Protein AF-A0A5P1F6I3-F1 (afdb_monomer)

Foldseek 3Di:
DVVVVVVLVVLLVVLLQLLCLLQPQDPPPDDPVCRQVSPVVSLVVLLVPPPSSLCSQLVDLVNVVSLLVSVDPPGPDDPNSVLSSLSNVVSCCVRVVVSLVCSLVVPDDPVSVVSVVCSVVVVVPDPPSVVVVVVVVPPPPPDDDDDDDDDDDDDDDDDD

Mean predicted aligned error: 13.74 Å

pLDDT: mean 71.19, std 19.98, range [35.38, 96.38]

Solvent-accessible surface area (backbone atoms only — not comparable to full-atom values): 9623 Å² total; per-residue (Å²): 109,70,70,58,52,54,49,54,52,50,53,48,54,54,51,46,54,37,42,44,38,34,55,47,80,64,60,94,85,50,59,73,71,55,53,55,48,48,28,52,52,33,36,52,54,54,61,66,63,46,61,69,62,57,47,55,41,66,73,33,66,70,49,44,49,54,53,53,50,55,71,41,90,87,53,85,79,48,74,66,38,50,52,38,43,51,50,42,51,52,41,39,56,76,75,38,38,70,50,52,49,45,53,39,65,73,55,62,56,77,61,31,61,47,45,57,47,44,54,57,47,51,66,68,72,45,82,61,64,72,55,53,57,56,58,72,71,49,74,77,75,85,73,81,79,89,82,86,78,87,86,82,89,90,85,86,87,88,86,132

Structure (mmCIF, N/CA/C/O backbone):
data_AF-A0A5P1F6I3-F1
#
_entry.id   AF-A0A5P1F6I3-F1
#
loop_
_atom_site.group_PDB
_atom_site.id
_atom_site.type_symbol
_atom_site.label_atom_id
_atom_site.label_alt_id
_atom_site.label_comp_id
_atom_site.label_asym_id
_atom_site.label_entity_id
_atom_site.label_seq_id
_atom_site.pdbx_PDB_ins_code
_atom_site.Cartn_x
_atom_site.Cartn_y
_atom_site.Cartn_z
_atom_site.occupancy
_atom_site.B_iso_or_equiv
_atom_site.auth_seq_id
_atom_site.auth_comp_id
_atom_site.auth_asym_id
_atom_site.auth_atom_id
_atom_site.pdbx_PDB_model_num
ATOM 1 N N . MET A 1 1 ? -24.988 12.855 -0.885 1.00 59.12 1 MET A N 1
ATOM 2 C CA . MET A 1 1 ? -24.794 11.393 -1.012 1.00 59.12 1 MET A CA 1
ATOM 3 C C . MET A 1 1 ? -23.900 11.070 -2.205 1.00 59.12 1 MET A C 1
ATOM 5 O O . MET A 1 1 ? -22.825 10.543 -1.976 1.00 59.12 1 MET A O 1
ATOM 9 N N . LEU A 1 2 ? -24.252 11.495 -3.428 1.00 59.62 2 LEU A N 1
ATOM 10 C CA . LEU A 1 2 ? -23.414 11.314 -4.629 1.00 59.62 2 LEU A CA 1
ATOM 11 C C . LEU A 1 2 ? -22.005 11.932 -4.520 1.00 59.62 2 LEU A C 1
ATOM 13 O O . LEU A 1 2 ? -21.038 11.274 -4.862 1.00 59.62 2 LEU A O 1
ATOM 17 N N . SER A 1 3 ? -21.864 13.143 -3.968 1.00 58.12 3 SER A N 1
ATOM 18 C CA . SER A 1 3 ? -20.557 13.806 -3.801 1.00 58.12 3 SER A CA 1
ATOM 19 C C . SER A 1 3 ? -19.616 13.120 -2.801 1.00 58.12 3 SER A C 1
ATOM 21 O O . SER A 1 3 ? -18.406 13.168 -2.968 1.00 58.12 3 SER A O 1
ATOM 23 N N . PHE A 1 4 ? -20.161 12.475 -1.764 1.00 59.53 4 PHE A N 1
ATOM 24 C CA . PHE A 1 4 ? -19.376 11.719 -0.782 1.00 59.53 4 PHE A CA 1
ATOM 25 C C . PHE A 1 4 ? -18.926 10.370 -1.357 1.00 59.53 4 PHE A C 1
ATOM 27 O O . PHE A 1 4 ? -17.788 9.963 -1.156 1.00 59.53 4 PHE A O 1
ATOM 34 N N . TYR A 1 5 ? -19.801 9.717 -2.129 1.00 55.66 5 TYR A N 1
ATOM 35 C CA . TYR A 1 5 ? -19.496 8.468 -2.826 1.00 55.66 5 TYR A CA 1
ATOM 36 C C . TYR A 1 5 ? -18.420 8.670 -3.903 1.00 55.66 5 TYR A C 1
ATOM 38 O O . TYR A 1 5 ? -17.466 7.904 -3.967 1.00 55.66 5 TYR A O 1
ATOM 46 N N . ASP A 1 6 ? -18.530 9.753 -4.675 1.00 61.97 6 ASP A N 1
ATOM 47 C CA . ASP A 1 6 ? -17.558 10.170 -5.691 1.00 61.97 6 ASP A CA 1
ATOM 48 C C . ASP A 1 6 ? -16.182 10.510 -5.084 1.00 61.97 6 ASP A C 1
ATOM 50 O O . ASP A 1 6 ? -15.153 10.122 -5.628 1.00 61.97 6 ASP A O 1
ATOM 54 N N . SER A 1 7 ? -16.136 11.154 -3.909 1.00 64.81 7 SER A N 1
ATOM 55 C CA . SER A 1 7 ? -14.873 11.344 -3.175 1.00 64.81 7 SER A CA 1
ATOM 56 C C . SER A 1 7 ? -14.282 10.028 -2.668 1.00 64.81 7 SER A C 1
ATOM 58 O O . SER A 1 7 ? -13.112 9.774 -2.916 1.00 64.81 7 SER A O 1
ATOM 60 N N . SER A 1 8 ? -15.091 9.151 -2.066 1.00 66.38 8 SER A N 1
ATOM 61 C CA . SER A 1 8 ? -14.619 7.843 -1.589 1.00 66.38 8 SER A CA 1
ATOM 62 C C . SER A 1 8 ? -14.101 6.946 -2.722 1.00 66.38 8 SER A C 1
ATOM 64 O O . SER A 1 8 ? -13.143 6.207 -2.519 1.00 66.38 8 SER A O 1
ATOM 66 N N . HIS A 1 9 ? -14.705 7.012 -3.915 1.00 70.19 9 HIS A N 1
ATOM 67 C CA . HIS A 1 9 ? -14.240 6.268 -5.093 1.00 70.19 9 HIS A CA 1
ATOM 68 C C . HIS A 1 9 ? -12.912 6.806 -5.621 1.00 70.19 9 HIS A C 1
ATOM 70 O O . HIS A 1 9 ? -12.043 6.024 -6.003 1.00 70.19 9 HIS A O 1
ATOM 76 N N . ARG A 1 10 ? -12.737 8.134 -5.616 1.00 77.56 10 ARG A N 1
ATOM 77 C CA . ARG A 1 10 ? -11.455 8.757 -5.966 1.00 77.56 10 ARG A CA 1
ATOM 78 C C . ARG A 1 10 ? -10.348 8.339 -5.008 1.00 77.56 10 ARG A C 1
ATOM 80 O O . ARG A 1 10 ? -9.272 7.986 -5.478 1.00 77.56 10 ARG A O 1
ATOM 87 N N . ASP A 1 11 ? -10.625 8.339 -3.706 1.00 85.19 11 ASP A N 1
ATOM 88 C CA . ASP A 1 11 ? -9.639 7.969 -2.689 1.00 85.19 11 ASP A CA 1
ATOM 89 C C . ASP A 1 11 ? -9.212 6.500 -2.852 1.00 85.19 11 ASP A C 1
ATOM 91 O O . ASP A 1 11 ? -8.018 6.206 -2.861 1.00 85.19 11 ASP A O 1
ATOM 95 N N . ARG A 1 12 ? -10.166 5.582 -3.080 1.00 91.56 12 ARG A N 1
ATOM 96 C CA . ARG A 1 12 ? -9.869 4.166 -3.359 1.00 91.56 12 ARG A CA 1
ATOM 97 C C . ARG A 1 12 ? -8.997 4.001 -4.605 1.00 91.56 12 ARG A C 1
ATOM 99 O O . ARG A 1 12 ? -7.968 3.344 -4.527 1.00 91.56 12 ARG A O 1
ATOM 106 N N . ALA A 1 13 ? -9.373 4.615 -5.729 1.00 93.94 13 ALA A N 1
ATOM 107 C CA . ALA A 1 13 ? -8.626 4.496 -6.985 1.00 93.94 13 ALA A CA 1
ATOM 108 C C . ALA A 1 13 ? -7.191 5.044 -6.874 1.00 93.94 13 ALA A C 1
ATOM 110 O O . ALA A 1 13 ? -6.263 4.497 -7.466 1.00 93.94 13 ALA A O 1
ATOM 111 N N . GLN A 1 14 ? -6.993 6.110 -6.092 1.00 93.50 14 GLN A N 1
ATOM 112 C CA . GLN A 1 14 ? -5.657 6.631 -5.807 1.00 93.50 14 GLN A CA 1
ATOM 113 C C . GLN A 1 14 ? -4.826 5.635 -4.998 1.00 93.50 14 GLN A C 1
ATOM 115 O O . GLN A 1 14 ? -3.671 5.400 -5.341 1.00 93.50 14 GLN A O 1
ATOM 120 N N . VAL A 1 15 ? -5.398 5.039 -3.948 1.00 96.38 15 VAL A N 1
ATOM 121 C CA . VAL A 1 15 ? -4.693 4.036 -3.137 1.00 96.38 15 VAL A CA 1
ATOM 122 C C . VAL A 1 15 ? -4.404 2.774 -3.945 1.00 96.38 15 VAL A C 1
ATOM 124 O O . VAL A 1 15 ? -3.290 2.270 -3.871 1.00 96.38 15 VAL A O 1
ATOM 127 N N . GLU A 1 16 ? -5.341 2.318 -4.772 1.00 95.94 16 GLU A N 1
ATOM 128 C CA . GLU A 1 16 ? -5.144 1.198 -5.700 1.00 95.94 16 GLU A CA 1
ATOM 129 C C . GLU A 1 16 ? -3.934 1.420 -6.606 1.00 95.94 16 GLU A C 1
ATOM 131 O O . GLU A 1 16 ? -3.044 0.576 -6.679 1.00 95.94 16 GLU A O 1
ATOM 136 N N . GLN A 1 17 ? -3.843 2.602 -7.219 1.00 94.81 17 GLN A N 1
ATOM 137 C CA . GLN A 1 17 ? -2.713 2.959 -8.067 1.00 94.81 17 GLN A CA 1
ATOM 138 C C . GLN A 1 17 ? -1.386 2.971 -7.288 1.00 94.81 17 GLN A C 1
ATOM 140 O O . GLN A 1 17 ? -0.352 2.561 -7.817 1.00 94.81 17 GLN A O 1
ATOM 145 N N . LEU A 1 18 ? -1.393 3.421 -6.027 1.00 95.81 18 LEU A N 1
ATOM 146 C CA . LEU A 1 18 ? -0.208 3.351 -5.169 1.00 95.81 18 LEU A CA 1
ATOM 147 C C . LEU A 1 18 ? 0.195 1.901 -4.887 1.00 95.81 18 LEU A C 1
ATOM 149 O O . LEU A 1 18 ? 1.384 1.606 -4.933 1.00 95.81 18 LEU A O 1
ATOM 153 N N . VAL A 1 19 ? -0.762 1.005 -4.627 1.00 95.56 19 VAL A N 1
ATOM 154 C CA . VAL A 1 19 ? -0.483 -0.426 -4.417 1.00 95.56 19 VAL A CA 1
ATOM 155 C C . VAL A 1 19 ? 0.086 -1.057 -5.688 1.00 95.56 19 VAL A C 1
ATOM 157 O O . VAL A 1 19 ? 1.106 -1.736 -5.599 1.00 95.56 19 VAL A O 1
ATOM 160 N N . GLN A 1 20 ? -0.481 -0.773 -6.865 1.00 94.12 20 GLN A N 1
ATOM 161 C CA . GLN A 1 20 ? 0.033 -1.269 -8.152 1.00 94.12 20 GLN A CA 1
ATOM 162 C C . GLN A 1 20 ? 1.500 -0.887 -8.366 1.00 94.12 20 GLN A C 1
ATOM 164 O O . GLN A 1 20 ? 2.303 -1.730 -8.749 1.00 94.12 20 GLN A O 1
ATOM 169 N N . TYR A 1 21 ? 1.898 0.345 -8.027 1.00 93.12 21 TYR A N 1
ATOM 170 C CA . TYR A 1 21 ? 3.309 0.744 -8.104 1.00 93.12 21 TYR A CA 1
ATOM 171 C C . TYR A 1 21 ? 4.237 -0.032 -7.163 1.00 93.12 21 TYR A C 1
ATOM 173 O O . TYR A 1 21 ? 5.446 -0.017 -7.370 1.00 93.12 21 TYR A O 1
ATOM 181 N N . ILE A 1 22 ? 3.710 -0.659 -6.113 1.00 91.81 22 ILE A N 1
ATOM 182 C CA . ILE A 1 22 ? 4.496 -1.449 -5.162 1.00 91.81 22 ILE A CA 1
ATOM 183 C C . ILE A 1 22 ? 4.588 -2.910 -5.593 1.00 91.81 22 ILE A C 1
ATOM 185 O O . ILE A 1 22 ? 5.614 -3.534 -5.334 1.00 91.81 22 ILE A O 1
ATOM 189 N N . VAL A 1 23 ? 3.543 -3.450 -6.224 1.00 90.06 23 VAL A N 1
ATOM 190 C CA . VAL A 1 23 ? 3.422 -4.894 -6.479 1.00 90.06 23 VAL A CA 1
ATOM 191 C C . VAL A 1 23 ? 3.563 -5.293 -7.944 1.00 90.06 23 VAL A C 1
ATOM 193 O O . VAL A 1 23 ? 3.791 -6.465 -8.216 1.00 90.06 23 VAL A O 1
ATOM 196 N N . GLU A 1 24 ? 3.469 -4.355 -8.887 1.00 88.25 24 GLU A N 1
ATOM 197 C CA . GLU A 1 24 ? 3.594 -4.626 -10.321 1.00 88.25 24 GLU A CA 1
ATOM 198 C C . GLU A 1 24 ? 4.832 -3.941 -10.911 1.00 88.25 24 GLU A C 1
ATOM 200 O O . GLU A 1 24 ? 5.124 -2.772 -10.638 1.00 88.25 24 GLU A O 1
ATOM 205 N N . ASP A 1 25 ? 5.562 -4.661 -11.766 1.00 82.75 25 ASP A N 1
ATOM 206 C CA . ASP A 1 25 ? 6.638 -4.063 -12.551 1.00 82.75 25 ASP A CA 1
ATOM 207 C C . ASP A 1 25 ? 6.076 -3.062 -13.569 1.00 82.75 25 ASP A C 1
ATOM 209 O O . ASP A 1 25 ? 5.033 -3.266 -14.195 1.00 82.75 25 ASP A O 1
ATOM 213 N N . ALA A 1 26 ? 6.814 -1.971 -13.783 1.00 79.56 26 ALA A N 1
ATOM 214 C CA . ALA A 1 26 ? 6.463 -1.010 -14.816 1.00 79.56 26 ALA A CA 1
ATOM 215 C C . ALA A 1 26 ? 6.481 -1.679 -16.206 1.00 79.56 26 ALA A C 1
ATOM 217 O O . ALA A 1 26 ? 7.370 -2.490 -16.488 1.00 79.56 26 ALA A O 1
ATOM 218 N N . PRO A 1 27 ? 5.554 -1.312 -17.108 1.00 76.50 27 PRO A N 1
ATOM 219 C CA . PRO A 1 27 ? 5.517 -1.890 -18.443 1.00 76.50 27 PRO A CA 1
ATOM 220 C C . PRO A 1 27 ? 6.805 -1.557 -19.213 1.00 76.50 27 PRO A C 1
ATOM 222 O O . PRO A 1 27 ? 7.444 -0.529 -18.983 1.00 76.50 27 PRO A O 1
ATOM 225 N N . ALA A 1 28 ? 7.213 -2.444 -20.125 1.00 69.81 28 ALA A N 1
ATOM 226 C CA . ALA A 1 28 ? 8.522 -2.384 -20.789 1.00 69.81 28 ALA A CA 1
ATOM 227 C C . ALA A 1 28 ? 8.751 -1.117 -21.642 1.00 69.81 28 ALA A C 1
ATOM 229 O O . ALA A 1 28 ? 9.890 -0.792 -21.977 1.00 69.81 28 ALA A O 1
ATOM 230 N N . ASP A 1 29 ? 7.681 -0.410 -22.003 1.00 74.00 29 ASP A N 1
ATOM 231 C CA . ASP A 1 29 ? 7.687 0.858 -22.735 1.00 74.00 29 ASP A CA 1
ATOM 232 C C . ASP A 1 29 ? 7.754 2.094 -21.817 1.00 74.00 29 ASP A C 1
ATOM 234 O O . ASP A 1 29 ? 7.880 3.224 -22.303 1.00 74.00 29 ASP A O 1
ATOM 238 N N . ALA A 1 30 ? 7.705 1.909 -20.495 1.00 71.06 30 ALA A N 1
ATOM 239 C CA . ALA A 1 30 ? 7.815 2.998 -19.542 1.00 71.06 30 ALA A CA 1
ATOM 240 C C . ALA A 1 30 ? 9.209 3.640 -19.592 1.00 71.06 30 ALA A C 1
ATOM 242 O O . ALA A 1 30 ? 10.248 2.980 -19.589 1.00 71.06 30 ALA A O 1
ATOM 243 N N . GLU A 1 31 ? 9.239 4.975 -19.567 1.00 73.56 31 GLU A N 1
ATOM 244 C CA . GLU A 1 31 ? 10.476 5.734 -19.408 1.00 73.56 31 GLU A CA 1
ATOM 245 C C . GLU A 1 31 ? 11.212 5.233 -18.153 1.00 73.56 31 GLU A C 1
ATOM 247 O O . GLU A 1 31 ? 10.687 5.343 -17.046 1.00 73.56 31 GLU A O 1
ATOM 252 N N . SER A 1 32 ? 12.426 4.691 -18.309 1.00 66.44 32 SER A N 1
ATOM 253 C CA . SER A 1 32 ? 13.146 3.961 -17.248 1.00 66.44 32 SER A CA 1
ATOM 254 C C . SER A 1 32 ? 13.250 4.739 -15.923 1.00 66.44 32 SER A C 1
ATOM 256 O O . SER A 1 32 ? 13.154 4.163 -14.847 1.00 66.44 32 SER A O 1
ATOM 258 N N . LYS A 1 33 ? 13.316 6.079 -15.966 1.00 65.44 33 LYS A N 1
ATOM 259 C CA . LYS A 1 33 ? 13.280 6.936 -14.762 1.00 65.44 33 LYS A CA 1
ATOM 260 C C . LYS A 1 33 ? 11.940 6.904 -14.014 1.00 65.44 33 LYS A C 1
ATOM 262 O O . LYS A 1 33 ? 11.928 7.037 -12.793 1.00 65.44 33 LYS A O 1
ATOM 267 N N . ARG A 1 34 ? 10.815 6.767 -14.718 1.00 72.12 34 ARG A N 1
ATOM 268 C CA . ARG A 1 34 ? 9.470 6.672 -14.124 1.00 72.12 34 ARG A CA 1
ATOM 269 C C . ARG A 1 34 ? 9.225 5.309 -13.488 1.00 72.12 34 ARG A C 1
ATOM 271 O O . ARG A 1 34 ? 8.598 5.271 -12.434 1.00 72.12 34 ARG A O 1
ATOM 278 N N . ALA A 1 35 ? 9.789 4.249 -14.071 1.00 75.12 35 ALA A N 1
ATOM 279 C CA . ALA A 1 35 ? 9.709 2.888 -13.542 1.00 75.12 35 ALA A CA 1
ATOM 280 C C . ALA A 1 35 ? 10.255 2.771 -12.108 1.00 75.12 35 ALA A C 1
ATOM 282 O O . ALA A 1 35 ? 9.724 2.006 -11.321 1.00 75.12 35 ALA A O 1
ATOM 283 N N . PHE A 1 36 ? 11.257 3.577 -11.737 1.00 77.81 36 PHE A N 1
ATOM 284 C CA . PHE A 1 36 ? 11.783 3.627 -10.364 1.00 77.81 36 PHE A CA 1
ATOM 285 C C . PHE A 1 36 ? 11.116 4.693 -9.494 1.00 77.81 36 PHE A C 1
ATOM 287 O O . PHE A 1 36 ? 10.922 4.509 -8.293 1.00 77.81 36 PHE A O 1
ATOM 294 N N . LYS A 1 37 ? 10.773 5.839 -10.090 1.00 86.19 37 LYS A N 1
ATOM 295 C CA . LYS A 1 37 ? 10.280 6.997 -9.343 1.00 86.19 37 LYS A CA 1
ATOM 296 C C . LYS A 1 37 ? 8.894 6.763 -8.745 1.00 86.19 37 LYS A C 1
ATOM 298 O O . LYS A 1 37 ? 8.654 7.220 -7.632 1.00 86.19 37 LYS A O 1
ATOM 303 N N . PHE A 1 38 ? 7.986 6.103 -9.464 1.00 89.81 38 PHE A N 1
ATOM 304 C CA . PHE A 1 38 ? 6.630 5.889 -8.953 1.00 89.81 38 PHE A CA 1
ATOM 305 C C . PHE A 1 38 ? 6.566 4.872 -7.807 1.00 89.81 38 PHE A C 1
ATOM 307 O O . PHE A 1 38 ? 5.996 5.243 -6.782 1.00 89.81 38 PHE A O 1
ATOM 314 N N . PRO A 1 39 ? 7.221 3.694 -7.881 1.00 89.31 39 PRO A N 1
ATOM 315 C CA . PRO A 1 39 ? 7.321 2.787 -6.735 1.00 89.31 39 PRO A CA 1
ATOM 316 C C . PRO A 1 39 ? 7.949 3.443 -5.504 1.00 89.31 39 PRO A C 1
ATOM 318 O O . PRO A 1 39 ? 7.428 3.316 -4.398 1.00 89.31 39 PRO A O 1
ATOM 321 N N . PHE A 1 40 ? 9.019 4.227 -5.698 1.00 90.31 40 PHE A N 1
ATOM 322 C CA . PHE A 1 40 ? 9.650 4.974 -4.611 1.00 90.31 40 PHE A CA 1
ATOM 323 C C . PHE A 1 40 ? 8.674 5.955 -3.948 1.00 90.31 40 PHE A C 1
ATOM 325 O O . PHE A 1 40 ? 8.495 5.925 -2.735 1.00 90.31 40 PHE A O 1
ATOM 332 N N . ILE A 1 41 ? 8.002 6.800 -4.738 1.00 92.75 41 ILE A N 1
ATOM 333 C CA . ILE A 1 41 ? 7.042 7.779 -4.207 1.00 92.75 41 ILE A CA 1
ATOM 334 C C . ILE A 1 41 ? 5.873 7.079 -3.510 1.00 92.75 41 ILE A C 1
ATOM 336 O O . ILE A 1 41 ? 5.457 7.524 -2.443 1.00 92.75 41 ILE A O 1
ATOM 340 N N . ALA A 1 42 ? 5.346 5.998 -4.087 1.00 94.38 42 ALA A N 1
ATOM 341 C CA . ALA A 1 42 ? 4.253 5.248 -3.484 1.00 94.38 42 ALA A CA 1
ATOM 342 C C . ALA A 1 42 ? 4.653 4.660 -2.125 1.00 94.38 42 ALA A C 1
ATOM 344 O O . ALA A 1 42 ? 3.897 4.784 -1.159 1.00 94.38 42 ALA A O 1
ATOM 345 N N . CYS A 1 43 ? 5.866 4.108 -2.028 1.00 93.62 43 CYS A N 1
ATOM 346 C CA . CYS A 1 43 ? 6.399 3.589 -0.774 1.00 93.62 43 CYS A CA 1
ATOM 347 C C . CYS A 1 43 ? 6.478 4.699 0.277 1.00 93.62 43 CYS A C 1
ATOM 349 O O . CYS A 1 43 ? 5.956 4.528 1.376 1.00 93.62 43 CYS A O 1
ATOM 351 N N . GLU A 1 44 ? 7.062 5.848 -0.079 1.00 93.88 44 GLU A N 1
ATOM 352 C CA . GLU A 1 44 ? 7.193 6.991 0.830 1.00 93.88 44 GLU A CA 1
ATOM 353 C C . GLU A 1 44 ? 5.832 7.517 1.304 1.00 93.88 44 GLU A C 1
ATOM 355 O O . GLU A 1 44 ? 5.682 7.882 2.468 1.00 93.88 44 GLU A O 1
ATOM 360 N N . ILE A 1 45 ? 4.807 7.520 0.445 1.00 94.25 45 ILE A N 1
ATOM 361 C CA . ILE A 1 45 ? 3.448 7.927 0.833 1.00 94.25 45 ILE A CA 1
ATOM 362 C C . ILE A 1 45 ? 2.870 6.987 1.896 1.00 94.25 45 ILE A C 1
ATOM 364 O O . ILE A 1 45 ? 2.310 7.462 2.888 1.00 94.25 45 ILE A O 1
ATOM 368 N N . PHE A 1 46 ? 3.014 5.671 1.725 1.00 94.31 46 PHE A N 1
ATOM 369 C CA . PHE A 1 46 ? 2.557 4.712 2.731 1.00 94.31 46 PHE A CA 1
ATOM 370 C C . PHE A 1 46 ? 3.349 4.843 4.037 1.00 94.31 46 PHE A C 1
ATOM 372 O O . PHE A 1 46 ? 2.746 4.870 5.112 1.00 94.31 46 PHE A O 1
ATOM 379 N N . THR A 1 47 ? 4.673 5.001 3.961 1.00 89.50 47 THR A N 1
ATOM 380 C CA . THR A 1 47 ? 5.537 5.146 5.145 1.00 89.50 47 THR A CA 1
ATOM 381 C C . THR A 1 47 ? 5.472 6.526 5.801 1.00 89.50 47 THR A C 1
ATOM 383 O O . THR A 1 47 ? 5.948 6.675 6.921 1.00 89.50 47 THR A O 1
ATOM 386 N N . CYS A 1 48 ? 4.842 7.528 5.175 1.00 92.38 48 CYS A N 1
ATOM 387 C CA . CYS A 1 48 ? 4.448 8.773 5.848 1.00 92.38 48 CYS A CA 1
ATOM 388 C C . CYS A 1 48 ? 3.307 8.567 6.860 1.00 92.38 48 CYS A C 1
ATOM 390 O O . CYS A 1 48 ? 2.948 9.503 7.573 1.00 92.38 48 CYS A O 1
ATOM 392 N N . GLU A 1 49 ? 2.718 7.369 6.915 1.00 90.06 49 GLU A N 1
ATOM 393 C CA . GLU A 1 49 ? 1.694 6.985 7.889 1.00 90.06 49 GLU A CA 1
ATOM 394 C C . GLU A 1 49 ? 0.423 7.850 7.839 1.00 90.06 49 GLU A C 1
ATOM 396 O O . GLU A 1 49 ? -0.243 8.068 8.856 1.00 90.06 49 GLU A O 1
ATOM 401 N N . ILE A 1 50 ? 0.061 8.354 6.654 1.00 92.81 50 ILE A N 1
ATOM 402 C CA . ILE A 1 50 ? -1.141 9.174 6.475 1.00 92.81 50 ILE A CA 1
ATOM 403 C C . ILE A 1 50 ? -2.374 8.311 6.776 1.00 92.81 50 ILE A C 1
ATOM 405 O O . ILE A 1 50 ? -2.712 7.405 6.015 1.00 92.81 50 ILE A O 1
ATOM 409 N N . ASP A 1 51 ? -3.062 8.607 7.884 1.00 89.62 51 ASP A N 1
ATOM 410 C CA . ASP A 1 51 ? -4.100 7.727 8.440 1.00 89.62 51 ASP A CA 1
ATOM 411 C C . ASP A 1 51 ? -5.225 7.416 7.450 1.00 89.62 51 ASP A C 1
ATOM 413 O O . ASP A 1 51 ? -5.646 6.268 7.359 1.00 89.62 51 ASP A O 1
ATOM 417 N N . VAL A 1 52 ? -5.663 8.410 6.669 1.00 91.06 52 VAL A N 1
ATOM 418 C CA . VAL A 1 52 ? -6.715 8.234 5.656 1.00 91.06 52 VAL A CA 1
ATOM 419 C C . VAL 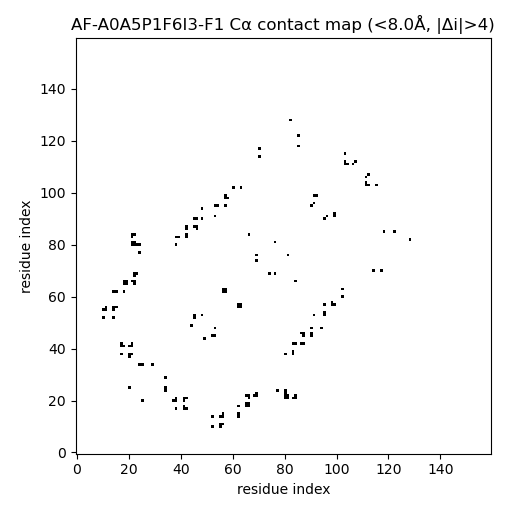A 1 52 ? -6.287 7.226 4.589 1.00 91.06 52 VAL A C 1
ATOM 421 O O . VAL A 1 52 ? -7.064 6.343 4.255 1.00 91.06 52 VAL A O 1
ATOM 424 N N . ILE A 1 53 ? -5.040 7.294 4.116 1.00 93.94 53 ILE A N 1
ATOM 425 C CA . ILE A 1 53 ? -4.505 6.381 3.094 1.00 93.94 53 ILE A CA 1
ATOM 426 C C . ILE A 1 53 ? -4.402 4.964 3.656 1.00 93.94 53 ILE A C 1
ATOM 428 O O . ILE A 1 53 ? -4.892 4.016 3.045 1.00 93.94 53 ILE A O 1
ATOM 432 N N . LEU A 1 54 ? -3.812 4.821 4.848 1.00 93.75 54 LEU A N 1
ATOM 433 C CA . LEU A 1 54 ? -3.680 3.517 5.497 1.00 93.75 54 LEU A CA 1
ATOM 434 C C . LEU A 1 54 ? -5.041 2.908 5.828 1.00 93.75 54 LEU A C 1
ATOM 436 O O . LEU A 1 54 ? -5.201 1.698 5.737 1.00 93.75 54 LEU A O 1
ATOM 440 N N . LYS A 1 55 ? -6.013 3.733 6.226 1.00 93.12 55 LYS A N 1
ATOM 441 C CA . LYS A 1 55 ? -7.378 3.299 6.513 1.00 93.12 55 LYS A CA 1
ATOM 442 C C . LYS A 1 55 ? -8.075 2.807 5.246 1.00 93.12 55 LYS A C 1
ATOM 444 O O . LYS A 1 55 ? -8.602 1.705 5.275 1.00 93.12 55 LYS A O 1
ATOM 449 N N . THR A 1 56 ? -8.014 3.568 4.152 1.00 94.69 56 THR A N 1
ATOM 450 C CA . THR A 1 56 ? -8.560 3.146 2.853 1.00 94.69 56 THR A CA 1
ATOM 451 C C . THR A 1 56 ? -7.958 1.819 2.400 1.00 94.69 56 THR A C 1
ATOM 453 O O . THR A 1 56 ? -8.700 0.945 1.976 1.00 94.69 56 THR A O 1
ATOM 456 N N . LEU A 1 57 ? -6.640 1.638 2.554 1.00 94.88 57 LEU A N 1
ATOM 457 C CA . LEU A 1 57 ? -5.975 0.380 2.214 1.00 94.88 57 LEU A CA 1
ATOM 458 C C . LEU A 1 57 ? -6.488 -0.799 3.055 1.00 94.88 57 LEU A C 1
ATOM 460 O O . LEU A 1 57 ? -6.851 -1.818 2.495 1.00 94.88 57 LEU A O 1
ATOM 464 N N . VAL A 1 58 ? -6.525 -0.683 4.388 1.00 92.56 58 VAL A N 1
ATOM 465 C CA . VAL A 1 58 ? -6.848 -1.836 5.260 1.00 92.56 58 VAL A CA 1
ATOM 466 C C . VAL A 1 58 ? -8.341 -2.120 5.428 1.00 92.56 58 VAL A C 1
ATOM 468 O O . VAL A 1 58 ? -8.695 -3.144 6.012 1.00 92.56 58 VAL A O 1
ATOM 471 N N . GLU A 1 59 ? -9.215 -1.196 5.031 1.00 91.56 59 GLU A N 1
ATOM 472 C CA . GLU A 1 59 ? -10.672 -1.381 5.082 1.00 91.56 59 GLU A CA 1
ATOM 473 C C . GLU A 1 59 ? -11.249 -1.940 3.776 1.00 91.56 59 GLU A C 1
ATOM 475 O O . GLU A 1 59 ? -12.392 -2.398 3.785 1.00 91.56 59 GLU A O 1
ATOM 480 N N . ASP A 1 60 ? -10.472 -1.930 2.692 1.00 91.50 60 ASP A N 1
ATOM 481 C CA . ASP A 1 60 ? -10.846 -2.488 1.395 1.00 91.50 60 ASP A CA 1
ATOM 482 C C . ASP A 1 60 ? -10.131 -3.831 1.173 1.00 91.50 60 ASP A C 1
ATOM 484 O O . ASP A 1 60 ? -8.905 -3.903 1.077 1.00 91.50 60 ASP A O 1
ATOM 488 N N . GLU A 1 61 ? -10.912 -4.910 1.139 1.00 88.81 61 GLU A N 1
ATOM 489 C CA . GLU A 1 61 ? -10.412 -6.280 0.990 1.00 88.81 61 GLU A CA 1
ATOM 490 C C . GLU A 1 61 ? -9.714 -6.486 -0.359 1.00 88.81 61 GLU A C 1
ATOM 492 O O . GLU A 1 61 ? -8.640 -7.075 -0.391 1.00 88.81 61 GLU A O 1
ATOM 497 N N . GLU A 1 62 ? -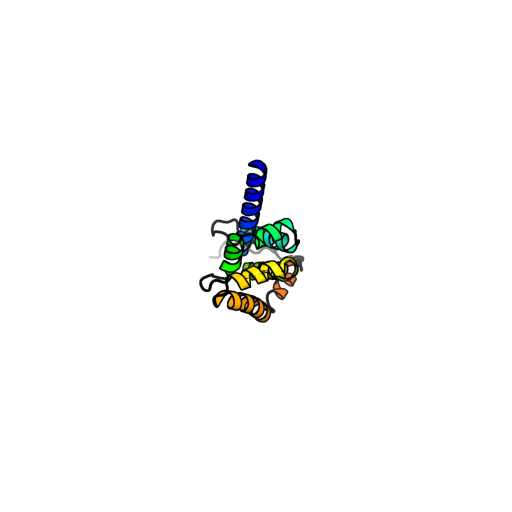10.227 -5.892 -1.441 1.00 90.94 62 GLU A N 1
ATOM 498 C CA . GLU A 1 62 ? -9.641 -6.028 -2.780 1.00 90.94 62 GLU A CA 1
ATOM 499 C C . GLU A 1 62 ? -8.267 -5.343 -2.868 1.00 90.94 62 GLU A C 1
ATOM 501 O O . GLU A 1 62 ? -7.367 -5.821 -3.559 1.00 90.94 62 GLU A O 1
ATOM 506 N N . LEU A 1 63 ? -8.071 -4.230 -2.148 1.00 94.00 63 LEU A N 1
ATOM 507 C CA . LEU A 1 63 ? -6.766 -3.561 -2.074 1.00 94.00 63 LEU A CA 1
ATOM 508 C C . LEU A 1 63 ? -5.752 -4.359 -1.250 1.00 94.00 63 LEU A C 1
ATOM 510 O O . LEU A 1 63 ? -4.563 -4.371 -1.580 1.00 94.00 63 LEU A O 1
ATOM 514 N N . MET A 1 64 ? -6.209 -5.012 -0.181 1.00 91.81 64 MET A N 1
ATOM 515 C CA . MET A 1 64 ? -5.370 -5.908 0.613 1.00 91.81 64 MET A CA 1
ATOM 516 C C . MET A 1 64 ? -4.995 -7.155 -0.190 1.00 91.81 64 MET A C 1
ATOM 518 O O . MET A 1 64 ? -3.814 -7.504 -0.223 1.00 91.81 64 MET A O 1
ATOM 522 N N . ASP A 1 65 ? -5.945 -7.757 -0.904 1.00 89.56 65 ASP A N 1
ATOM 523 C CA . ASP A 1 65 ? -5.697 -8.874 -1.819 1.00 89.56 65 ASP A CA 1
ATOM 524 C C . ASP A 1 65 ? -4.669 -8.485 -2.884 1.00 89.56 65 ASP A C 1
ATOM 526 O O . ASP A 1 65 ? -3.690 -9.202 -3.093 1.00 89.56 65 ASP A O 1
ATOM 530 N N . LEU A 1 66 ? -4.821 -7.307 -3.499 1.00 91.94 66 LEU A N 1
ATOM 531 C CA . LEU A 1 66 ? -3.865 -6.796 -4.479 1.00 91.94 66 LEU A CA 1
ATOM 532 C C . LEU A 1 66 ? -2.466 -6.626 -3.874 1.00 91.94 66 LEU A C 1
ATOM 534 O O . LEU A 1 66 ? -1.486 -7.079 -4.466 1.00 91.94 66 LEU A O 1
ATOM 538 N N . LEU A 1 67 ? -2.358 -6.020 -2.687 1.00 92.06 67 LEU A N 1
ATOM 539 C CA . LEU A 1 67 ? -1.075 -5.850 -2.004 1.00 92.06 67 LEU A CA 1
ATOM 540 C C . LEU A 1 67 ? -0.415 -7.211 -1.742 1.00 92.06 67 LEU A C 1
ATOM 542 O O . LEU A 1 67 ? 0.773 -7.388 -2.007 1.00 92.06 67 LEU A O 1
ATOM 546 N N . PHE A 1 68 ? -1.179 -8.178 -1.235 1.00 87.88 68 PHE A N 1
ATOM 547 C CA . PHE A 1 68 ? -0.663 -9.499 -0.880 1.00 87.88 68 PHE A CA 1
ATOM 548 C C . PHE A 1 68 ? -0.501 -10.454 -2.065 1.00 87.88 68 PHE A C 1
ATOM 550 O O . PHE A 1 68 ? 0.248 -11.423 -1.928 1.00 87.88 68 PHE A O 1
ATOM 557 N N . SER A 1 69 ? -1.077 -10.153 -3.233 1.00 86.69 69 SER A N 1
ATOM 558 C CA . SER A 1 69 ? -0.814 -10.888 -4.480 1.00 86.69 69 SER A CA 1
ATOM 559 C C . SER A 1 69 ? 0.675 -10.880 -4.852 1.00 86.69 69 SER A C 1
ATOM 561 O O . SER A 1 69 ? 1.173 -11.818 -5.475 1.00 86.69 69 SER A O 1
ATOM 563 N N . PHE A 1 70 ? 1.427 -9.884 -4.362 1.00 85.31 70 PHE A N 1
ATOM 564 C CA . PHE A 1 70 ? 2.884 -9.835 -4.464 1.00 85.31 70 PHE A CA 1
ATOM 565 C C . PHE A 1 70 ? 3.585 -11.062 -3.872 1.00 85.31 70 PHE A C 1
ATOM 567 O O . PHE A 1 70 ? 4.733 -11.303 -4.213 1.00 85.31 70 PHE A O 1
ATOM 574 N N . LEU A 1 71 ? 2.948 -11.824 -2.978 1.00 80.12 71 LEU A N 1
ATOM 575 C CA . LEU A 1 71 ? 3.519 -13.026 -2.358 1.00 80.12 71 LEU A CA 1
ATOM 576 C C . LEU A 1 71 ? 3.157 -14.325 -3.088 1.00 80.12 71 LEU A C 1
ATOM 578 O O . LEU A 1 71 ? 3.582 -15.401 -2.658 1.00 80.12 71 LEU A O 1
ATOM 582 N N . GLU A 1 72 ? 2.366 -14.262 -4.160 1.00 78.69 72 GLU A N 1
ATOM 583 C CA . GLU A 1 72 ? 1.985 -15.461 -4.896 1.00 78.69 72 GLU A CA 1
ATOM 584 C C . GLU A 1 72 ? 3.213 -16.142 -5.533 1.00 78.69 72 GLU A C 1
ATOM 586 O O . GLU A 1 72 ? 4.058 -15.467 -6.124 1.00 78.69 72 GLU A O 1
ATOM 591 N N . PRO A 1 73 ? 3.319 -17.488 -5.496 1.00 61.78 73 PRO A N 1
ATOM 592 C CA . PRO A 1 73 ? 4.520 -18.217 -5.934 1.00 61.78 73 PRO A CA 1
ATOM 593 C C . PRO A 1 73 ? 4.911 -18.011 -7.402 1.00 61.78 73 PRO A C 1
ATOM 595 O O . PRO A 1 73 ? 6.042 -18.297 -7.789 1.00 61.78 73 PRO A O 1
ATOM 598 N N . ASN A 1 74 ? 3.961 -17.578 -8.231 1.00 64.19 74 ASN A N 1
ATOM 599 C CA . ASN A 1 74 ? 4.161 -17.362 -9.662 1.00 64.19 74 ASN A CA 1
ATOM 600 C C . ASN A 1 74 ? 4.647 -15.941 -9.982 1.00 64.19 74 ASN A C 1
ATOM 602 O O . ASN A 1 74 ? 4.870 -15.628 -11.152 1.00 64.19 74 ASN A O 1
ATOM 606 N N . HIS A 1 75 ? 4.793 -15.082 -8.973 1.00 64.12 75 HIS A N 1
ATOM 607 C CA . HIS A 1 75 ? 5.204 -13.704 -9.160 1.00 64.12 75 HIS A CA 1
ATOM 608 C C . HIS A 1 75 ? 6.735 -13.605 -9.244 1.00 64.12 75 HIS A C 1
ATOM 610 O O . HIS A 1 75 ? 7.468 -14.067 -8.370 1.00 64.12 75 HIS A O 1
ATOM 616 N N . THR A 1 76 ? 7.256 -12.995 -10.309 1.00 64.56 76 THR A N 1
ATOM 617 C CA . THR A 1 76 ? 8.689 -12.698 -10.418 1.00 64.56 76 THR A CA 1
ATOM 618 C C . THR A 1 76 ? 9.015 -11.498 -9.539 1.00 64.56 76 THR A C 1
ATOM 620 O O . THR A 1 76 ? 8.868 -10.360 -9.968 1.00 64.56 76 THR A O 1
ATOM 623 N N . HIS A 1 77 ? 9.440 -11.735 -8.298 1.00 66.69 77 HIS A N 1
ATOM 624 C CA . HIS A 1 77 ? 9.714 -10.635 -7.373 1.00 66.69 77 HIS A CA 1
ATOM 625 C C . HIS A 1 77 ? 10.962 -9.847 -7.794 1.00 66.69 77 HIS A C 1
ATOM 627 O O . HIS A 1 77 ? 12.095 -10.328 -7.708 1.00 66.69 77 HIS A O 1
ATOM 633 N N . ASN A 1 78 ? 10.757 -8.599 -8.200 1.00 73.12 78 ASN A N 1
ATOM 634 C CA . ASN A 1 78 ? 11.822 -7.618 -8.343 1.00 73.12 78 ASN A CA 1
ATOM 635 C C . ASN A 1 78 ? 12.377 -7.259 -6.951 1.00 73.12 78 ASN A C 1
ATOM 637 O O . ASN A 1 78 ? 11.618 -6.866 -6.061 1.00 73.12 78 ASN A O 1
ATOM 641 N N . SER A 1 79 ? 13.697 -7.360 -6.749 1.00 79.56 79 SER A N 1
ATOM 642 C CA . SER A 1 79 ? 14.343 -7.057 -5.459 1.00 79.56 79 SER A CA 1
ATOM 643 C C . SER A 1 79 ? 13.997 -5.660 -4.933 1.00 79.56 79 SER A C 1
ATOM 645 O O . SER A 1 79 ? 13.854 -5.473 -3.726 1.00 79.56 79 SER A O 1
ATOM 647 N N . LEU A 1 80 ? 13.821 -4.681 -5.828 1.00 82.56 80 LEU A N 1
ATOM 648 C CA . LEU A 1 80 ? 13.451 -3.321 -5.447 1.00 82.56 80 LEU A CA 1
ATOM 649 C C . LEU A 1 80 ? 12.019 -3.247 -4.903 1.00 82.56 80 LEU A C 1
ATOM 651 O O . LEU A 1 80 ? 11.803 -2.723 -3.810 1.00 82.56 80 LEU A O 1
ATOM 655 N N . LEU A 1 81 ? 11.057 -3.772 -5.667 1.00 85.44 81 LEU A N 1
ATOM 656 C CA . LEU A 1 81 ? 9.646 -3.782 -5.280 1.00 85.44 81 LEU A CA 1
ATOM 657 C C . LEU A 1 81 ? 9.440 -4.574 -3.997 1.00 85.44 81 LEU A C 1
ATOM 659 O O . LEU A 1 81 ? 8.707 -4.128 -3.123 1.00 85.44 81 LEU A O 1
ATOM 663 N N . SER A 1 82 ? 10.183 -5.666 -3.813 1.00 85.50 82 SER A N 1
ATOM 664 C CA . SER A 1 82 ? 10.120 -6.428 -2.570 1.00 85.50 82 SER A CA 1
ATOM 665 C C . SER A 1 82 ? 10.591 -5.629 -1.347 1.00 85.50 82 SER A C 1
ATOM 667 O O . SER A 1 82 ? 9.988 -5.698 -0.273 1.00 85.50 82 SER A O 1
ATOM 669 N N . GLY A 1 83 ? 11.622 -4.793 -1.510 1.00 84.38 83 GLY A N 1
ATOM 670 C CA . GLY A 1 83 ? 12.046 -3.850 -0.474 1.00 84.38 83 GLY A CA 1
ATOM 671 C C . GLY A 1 83 ? 10.949 -2.841 -0.113 1.00 84.38 83 GLY A C 1
ATOM 672 O O . GLY A 1 83 ? 10.697 -2.598 1.070 1.00 84.38 83 GLY A O 1
ATOM 673 N N . TYR A 1 84 ? 10.258 -2.287 -1.112 1.00 89.81 84 TYR A N 1
ATOM 674 C CA . TYR A 1 84 ? 9.141 -1.366 -0.888 1.00 89.81 84 TYR A CA 1
ATOM 675 C C . TYR A 1 84 ? 7.923 -2.056 -0.271 1.00 89.81 84 TYR A C 1
ATOM 677 O O . TYR A 1 84 ? 7.390 -1.568 0.725 1.00 89.81 84 TYR A O 1
ATOM 685 N N . PHE A 1 85 ? 7.537 -3.224 -0.782 1.00 90.31 85 PHE A N 1
ATOM 686 C CA . PHE A 1 85 ? 6.487 -4.062 -0.214 1.00 90.31 85 PHE A CA 1
ATOM 687 C C . PHE A 1 85 ? 6.754 -4.343 1.269 1.00 90.31 85 PHE A C 1
ATOM 689 O O . PHE A 1 85 ? 5.897 -4.084 2.117 1.00 90.31 85 PHE A O 1
ATOM 696 N N . SER A 1 86 ? 7.976 -4.766 1.614 1.00 87.12 86 SER A N 1
ATOM 697 C CA . SER A 1 86 ? 8.363 -5.007 3.006 1.00 87.12 86 SER A CA 1
ATOM 698 C C . SER A 1 86 ? 8.201 -3.755 3.873 1.00 87.12 86 SER A C 1
ATOM 700 O O . SER A 1 86 ? 7.717 -3.863 5.001 1.00 87.12 86 SER A O 1
ATOM 702 N N . LYS A 1 87 ? 8.585 -2.568 3.382 1.00 88.50 87 LYS A N 1
ATOM 703 C CA . LYS A 1 87 ? 8.413 -1.305 4.120 1.00 88.50 87 LYS A CA 1
ATOM 704 C C . LYS A 1 87 ? 6.937 -0.982 4.366 1.00 88.50 87 LYS A C 1
ATOM 706 O O . LYS A 1 87 ? 6.578 -0.618 5.487 1.00 88.50 87 LYS A O 1
ATOM 711 N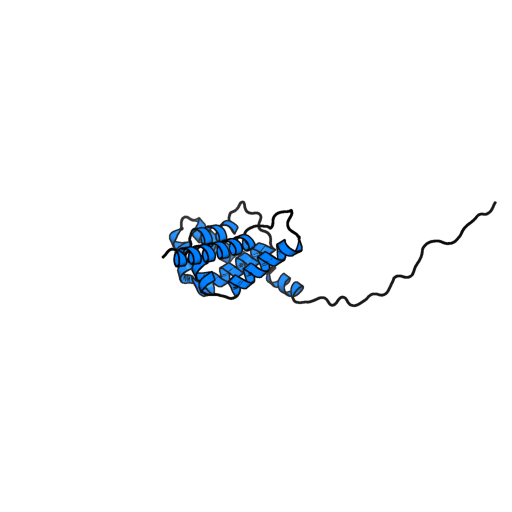 N . VAL A 1 88 ? 6.079 -1.159 3.359 1.00 91.81 88 VAL A N 1
ATOM 712 C CA . VAL A 1 88 ? 4.629 -0.928 3.478 1.00 91.81 88 VAL A CA 1
ATOM 713 C C . VAL A 1 88 ? 4.008 -1.886 4.494 1.00 91.81 88 VAL A C 1
ATOM 715 O O . VAL A 1 88 ? 3.289 -1.447 5.392 1.00 91.81 88 VAL A O 1
ATOM 718 N N . VAL A 1 89 ? 4.334 -3.178 4.429 1.00 89.38 89 VAL A N 1
ATOM 719 C CA . VAL A 1 89 ? 3.810 -4.175 5.374 1.00 89.38 89 VAL A CA 1
ATOM 720 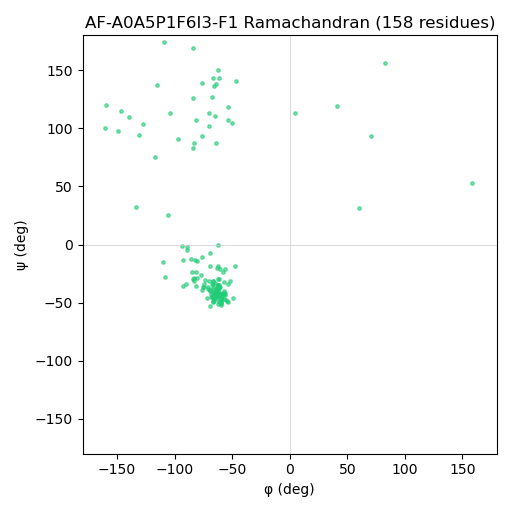C C . VAL A 1 89 ? 4.271 -3.891 6.805 1.00 89.38 89 VAL A C 1
ATOM 722 O O . VAL A 1 89 ? 3.454 -3.942 7.724 1.00 89.38 89 VAL A O 1
ATOM 725 N N . VAL A 1 90 ? 5.539 -3.522 7.017 1.00 86.88 90 VAL A N 1
ATOM 726 C CA . VAL A 1 90 ? 6.030 -3.108 8.345 1.00 86.88 90 VAL A CA 1
ATOM 727 C C . VAL A 1 90 ? 5.270 -1.877 8.846 1.00 86.88 90 VAL A C 1
ATOM 729 O O . VAL A 1 90 ? 4.853 -1.845 10.005 1.00 86.88 90 VAL A O 1
ATOM 732 N N . CYS A 1 91 ? 5.012 -0.893 7.982 1.00 90.06 91 CYS A N 1
ATOM 733 C CA . CYS A 1 91 ? 4.189 0.264 8.331 1.00 90.06 91 CYS A CA 1
ATOM 734 C C . CYS A 1 91 ? 2.772 -0.158 8.766 1.00 90.06 91 CYS A C 1
ATOM 736 O O . CYS A 1 91 ? 2.276 0.295 9.801 1.00 90.06 91 CYS A O 1
ATOM 738 N N . LEU A 1 92 ? 2.131 -1.085 8.048 1.00 89.81 92 LEU A N 1
ATOM 739 C CA . LEU A 1 92 ? 0.824 -1.628 8.436 1.00 89.81 92 LEU A CA 1
ATOM 740 C C . LEU A 1 92 ? 0.877 -2.382 9.768 1.00 89.81 92 LEU A C 1
ATOM 742 O O . LEU A 1 92 ? -0.012 -2.209 10.604 1.00 89.81 92 LEU A O 1
ATOM 746 N N . MET A 1 93 ? 1.931 -3.161 10.009 1.00 86.25 93 MET A N 1
ATOM 747 C CA . MET A 1 93 ? 2.138 -3.850 11.282 1.00 86.25 93 MET A CA 1
ATOM 748 C C . MET A 1 93 ? 2.304 -2.881 12.453 1.00 86.25 93 MET A C 1
ATOM 750 O O . MET A 1 93 ? 1.847 -3.199 13.546 1.00 86.25 93 MET A O 1
ATOM 754 N N . LEU A 1 94 ? 2.922 -1.716 12.245 1.00 85.62 94 LEU A N 1
ATOM 755 C CA . LEU A 1 94 ? 3.129 -0.710 13.291 1.00 85.62 94 LEU A CA 1
ATOM 756 C C . LEU A 1 94 ? 1.897 0.173 13.524 1.00 85.62 94 LEU A C 1
ATOM 758 O O . LEU A 1 94 ? 1.633 0.575 14.657 1.00 85.62 94 LEU A O 1
ATOM 762 N N . ARG A 1 95 ? 1.145 0.497 12.466 1.00 91.25 95 ARG A N 1
ATOM 763 C CA . ARG A 1 95 ? 0.091 1.529 12.503 1.00 91.25 95 ARG A CA 1
ATOM 764 C C . ARG A 1 95 ? -1.330 0.983 12.450 1.00 91.25 95 ARG A C 1
ATOM 766 O O . ARG A 1 95 ? -2.249 1.625 12.957 1.00 91.25 95 ARG A O 1
ATOM 773 N N . LYS A 1 96 ? -1.531 -0.183 11.836 1.00 89.88 96 LYS A N 1
ATOM 774 C CA . LYS A 1 96 ? -2.844 -0.804 11.589 1.00 89.88 96 LYS A CA 1
ATOM 775 C C . LYS A 1 96 ? -2.855 -2.292 11.962 1.00 89.88 96 LYS A C 1
ATOM 777 O O . LYS A 1 96 ? -3.598 -3.069 11.367 1.00 89.88 96 LYS A O 1
ATOM 782 N N . THR A 1 97 ? -2.088 -2.686 12.985 1.00 85.88 97 THR A N 1
ATOM 783 C CA . THR A 1 97 ? -1.911 -4.089 13.406 1.00 85.88 97 THR A CA 1
ATOM 784 C C . THR A 1 97 ? -3.232 -4.831 13.563 1.00 85.88 97 THR A C 1
ATOM 786 O O . THR A 1 97 ? -3.368 -5.937 13.068 1.00 85.88 97 THR A O 1
ATOM 789 N N . ALA A 1 98 ? -4.227 -4.234 14.226 1.00 86.56 98 ALA A N 1
ATOM 790 C CA . ALA A 1 98 ? -5.507 -4.899 14.467 1.00 86.56 98 ALA A CA 1
ATOM 791 C C . ALA A 1 98 ? -6.256 -5.217 13.161 1.00 86.56 98 ALA A C 1
ATOM 793 O O . ALA A 1 98 ? -6.754 -6.330 13.004 1.00 86.56 98 ALA A O 1
ATOM 794 N N . SER A 1 99 ? -6.304 -4.270 12.217 1.00 86.56 99 SER A N 1
ATOM 795 C CA . SER A 1 99 ? -6.942 -4.470 10.910 1.00 86.56 99 SER A CA 1
ATOM 796 C C . SER A 1 99 ? -6.167 -5.470 10.058 1.00 86.56 99 SER A C 1
ATOM 798 O O . SER A 1 99 ? -6.768 -6.375 9.489 1.00 86.56 99 SER A O 1
ATOM 800 N N . LEU A 1 100 ? -4.834 -5.370 10.047 1.00 84.75 100 LEU A N 1
ATOM 801 C CA . LEU A 1 100 ? -3.968 -6.321 9.353 1.00 84.75 100 LEU A CA 1
ATOM 802 C C . LEU A 1 100 ? -4.150 -7.743 9.902 1.00 84.75 100 LEU A C 1
ATOM 804 O O . LEU A 1 100 ? -4.358 -8.678 9.141 1.00 84.75 100 LEU A O 1
ATOM 808 N N . MET A 1 101 ? -4.139 -7.907 11.227 1.00 80.94 101 MET A N 1
ATOM 809 C CA . MET A 1 101 ? -4.367 -9.202 11.868 1.00 80.94 101 MET A CA 1
ATOM 810 C C . MET A 1 101 ? -5.777 -9.722 11.610 1.00 80.94 101 MET A C 1
ATOM 812 O O . MET A 1 101 ? -5.950 -10.927 11.488 1.00 80.94 101 MET A O 1
ATOM 816 N N . LYS A 1 102 ? -6.781 -8.846 11.503 1.00 83.69 102 LYS A N 1
ATOM 817 C CA . LYS A 1 102 ? 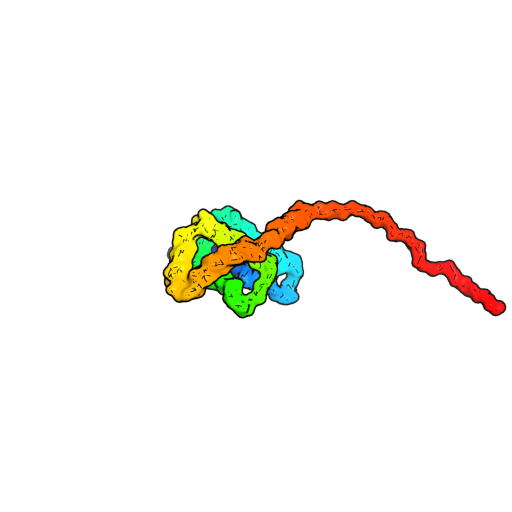-8.141 -9.245 11.130 1.00 83.69 102 LYS A CA 1
ATOM 818 C C . LYS A 1 102 ? -8.195 -9.776 9.699 1.00 83.69 102 LYS A C 1
ATOM 820 O O . LYS A 1 102 ? -8.827 -10.803 9.498 1.00 83.69 102 LYS A O 1
ATOM 825 N N . TYR A 1 103 ? -7.542 -9.113 8.746 1.00 82.12 103 TYR A N 1
ATOM 826 C CA . TYR A 1 103 ? -7.430 -9.604 7.370 1.00 82.12 103 TYR A CA 1
ATOM 827 C C . TYR A 1 103 ? -6.724 -10.963 7.341 1.00 82.12 103 TYR A C 1
ATOM 829 O O . TYR A 1 103 ? -7.287 -11.941 6.856 1.00 82.12 103 TYR A O 1
ATOM 837 N N . VAL A 1 104 ? -5.560 -11.057 7.999 1.00 75.19 104 VAL A N 1
ATOM 838 C CA . VAL A 1 104 ? -4.817 -12.315 8.122 1.00 75.19 104 VAL A CA 1
ATOM 839 C C . VAL A 1 104 ? -5.699 -13.400 8.722 1.00 75.19 104 VAL A C 1
ATOM 841 O O . VAL A 1 104 ? -5.726 -14.473 8.159 1.00 75.19 104 VAL A O 1
ATOM 844 N N . GLN A 1 105 ? -6.425 -13.131 9.814 1.00 70.25 105 GLN A N 1
ATOM 845 C CA . GLN A 1 105 ? -7.260 -14.098 10.538 1.00 70.25 105 GLN A CA 1
ATOM 846 C C . GLN A 1 105 ? -8.565 -14.467 9.811 1.00 70.25 105 GLN A C 1
ATOM 848 O O . GLN A 1 105 ? -9.069 -1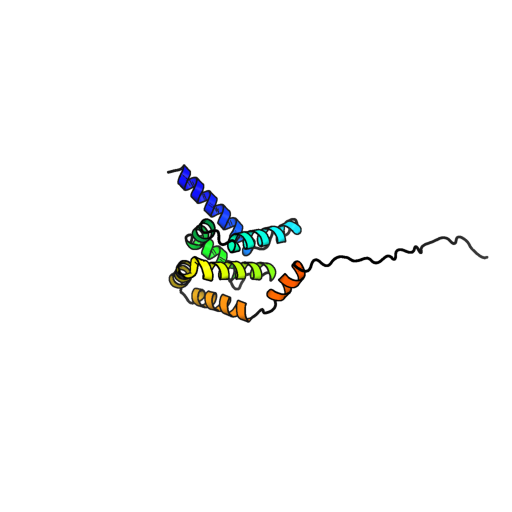5.574 10.002 1.00 70.25 105 GLN A O 1
ATOM 853 N N . GLY A 1 106 ? -9.129 -13.537 9.036 1.00 63.41 106 GLY A N 1
ATOM 854 C CA . GLY A 1 106 ? -10.393 -13.688 8.311 1.00 63.41 106 GLY A CA 1
ATOM 855 C C . GLY A 1 106 ? -10.271 -14.524 7.039 1.00 63.41 106 GLY A C 1
ATOM 856 O O . GLY A 1 106 ? -11.242 -15.176 6.669 1.00 63.41 106 GLY A O 1
ATOM 857 N N . GLY A 1 107 ? -9.079 -14.558 6.438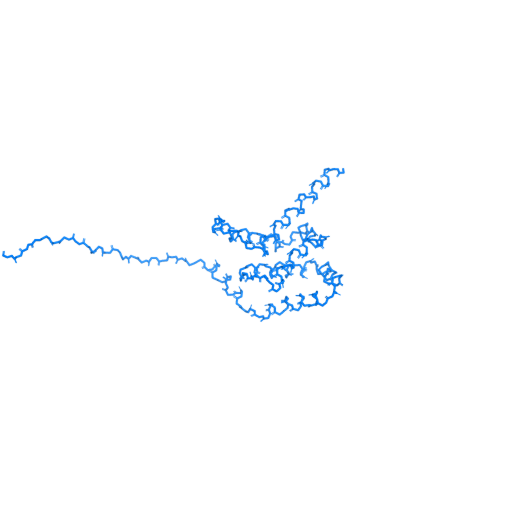 1.00 58.59 107 GLY A N 1
ATOM 858 C CA . GLY A 1 107 ? -8.744 -15.378 5.272 1.00 58.59 107 GLY A CA 1
ATOM 859 C C . GLY A 1 107 ? -7.869 -16.601 5.576 1.00 58.59 107 GLY A C 1
ATOM 860 O O . GLY A 1 107 ? -7.126 -17.021 4.700 1.00 58.59 107 GLY A O 1
ATOM 861 N N . ILE A 1 108 ? -7.867 -17.158 6.803 1.00 49.09 108 ILE A N 1
ATOM 862 C CA . ILE A 1 108 ? -7.027 -18.341 7.106 1.00 49.09 108 ILE A CA 1
ATOM 863 C C . ILE A 1 108 ? -7.705 -19.646 6.685 1.00 49.09 108 ILE A C 1
ATOM 865 O O . ILE A 1 108 ? -8.312 -20.346 7.498 1.00 49.09 108 ILE A O 1
ATOM 869 N N . ASP A 1 109 ? -7.500 -20.020 5.434 1.00 51.59 109 ASP A N 1
ATOM 870 C CA . ASP A 1 109 ? -6.809 -21.253 5.061 1.00 51.59 109 ASP A CA 1
ATOM 871 C C . ASP A 1 109 ? -5.272 -21.031 5.067 1.00 51.59 109 ASP A C 1
ATOM 873 O O . ASP A 1 109 ? -4.795 -19.914 5.273 1.00 51.59 109 ASP A O 1
ATOM 877 N N . ASP A 1 110 ? -4.461 -22.092 4.961 1.00 54.75 110 ASP A N 1
ATOM 878 C CA . ASP A 1 110 ? -3.007 -22.119 5.260 1.00 54.75 110 ASP A CA 1
ATOM 879 C C . ASP A 1 110 ? -2.149 -20.967 4.660 1.00 54.75 110 ASP A C 1
ATOM 881 O O . ASP A 1 110 ? -1.051 -20.685 5.159 1.00 54.75 110 ASP A O 1
ATOM 885 N N . GLY A 1 111 ? -2.652 -20.260 3.641 1.00 55.56 111 GLY A N 1
ATOM 886 C CA . GLY A 1 111 ? -2.036 -19.099 2.994 1.00 55.56 111 GLY A CA 1
ATOM 887 C C . GLY A 1 111 ? -1.820 -17.878 3.900 1.00 55.56 111 GLY A C 1
ATOM 888 O O . GLY A 1 111 ? -0.738 -17.297 3.863 1.00 55.56 111 GLY A O 1
ATOM 889 N N . GLY A 1 112 ? -2.759 -17.507 4.780 1.00 56.47 112 GLY A N 1
ATOM 890 C CA . GLY A 1 112 ? -2.607 -16.315 5.641 1.00 56.47 112 GLY A CA 1
ATOM 891 C C . GLY A 1 112 ? -1.481 -16.451 6.680 1.00 56.47 112 GLY A C 1
ATOM 892 O O . GLY A 1 112 ? -0.695 -15.528 6.920 1.00 56.47 112 GLY A O 1
ATOM 893 N N . VAL A 1 113 ? -1.334 -17.652 7.251 1.00 57.09 113 VAL A N 1
ATOM 894 C CA . VAL A 1 113 ? -0.214 -17.995 8.146 1.00 57.09 113 VAL A CA 1
ATOM 895 C C . VAL A 1 113 ? 1.090 -18.099 7.358 1.00 57.09 113 VAL A C 1
ATOM 897 O O . VAL A 1 113 ? 2.135 -17.669 7.854 1.00 57.09 113 VAL A O 1
ATOM 900 N N . ALA A 1 114 ? 1.045 -18.638 6.136 1.00 59.91 114 ALA A N 1
ATOM 901 C CA . ALA A 1 114 ? 2.193 -18.647 5.239 1.00 59.91 114 ALA A CA 1
ATOM 902 C C . ALA A 1 114 ? 2.639 -17.224 4.874 1.00 59.91 114 ALA A C 1
ATOM 904 O O . ALA A 1 114 ? 3.839 -17.002 4.835 1.00 59.91 114 ALA A O 1
ATOM 905 N N . THR A 1 115 ? 1.726 -16.260 4.732 1.00 60.75 115 THR A N 1
ATOM 906 C CA . THR A 1 115 ? 2.018 -14.839 4.482 1.00 60.75 115 THR A CA 1
ATOM 907 C C . THR A 1 115 ? 2.708 -14.167 5.663 1.00 60.75 115 THR A C 1
ATOM 909 O O . THR A 1 115 ? 3.768 -13.574 5.489 1.00 60.75 115 THR A O 1
ATOM 912 N N . VAL A 1 116 ? 2.193 -14.304 6.891 1.00 59.75 116 VAL A N 1
ATOM 913 C CA . VAL A 1 116 ? 2.890 -13.766 8.081 1.00 59.75 116 VAL A CA 1
ATOM 914 C C . VAL A 1 116 ? 4.245 -14.445 8.269 1.00 59.75 116 VAL A C 1
ATOM 916 O O . VAL A 1 116 ? 5.236 -13.785 8.587 1.00 59.75 116 VAL A O 1
ATOM 919 N N . ARG A 1 117 ? 4.319 -15.758 8.018 1.00 62.31 117 ARG A N 1
ATOM 920 C CA . ARG A 1 117 ? 5.585 -16.494 8.016 1.00 62.31 117 ARG A CA 1
ATOM 921 C C . ARG A 1 117 ? 6.505 -16.008 6.901 1.00 62.31 117 ARG A C 1
ATOM 923 O O . ARG A 1 117 ? 7.687 -15.884 7.170 1.00 62.31 117 ARG A O 1
ATOM 930 N N . ALA A 1 118 ? 6.002 -15.711 5.708 1.00 62.34 118 ALA A N 1
ATOM 931 C CA . ALA A 1 118 ? 6.768 -15.198 4.582 1.00 62.34 118 ALA A CA 1
ATOM 932 C C . ALA A 1 118 ? 7.290 -13.795 4.879 1.00 62.34 118 ALA A C 1
ATOM 934 O O . ALA A 1 118 ? 8.457 -13.563 4.633 1.00 62.34 118 ALA A O 1
ATOM 935 N N . ILE A 1 119 ? 6.511 -12.905 5.502 1.00 61.66 119 ILE A N 1
ATOM 936 C CA . ILE A 1 119 ? 6.974 -11.578 5.948 1.00 61.66 119 ILE A CA 1
ATOM 937 C C . ILE A 1 119 ? 8.099 -11.722 6.981 1.00 61.66 119 ILE A C 1
ATOM 939 O O . ILE A 1 119 ? 9.166 -11.130 6.831 1.00 61.66 119 ILE A O 1
ATOM 943 N N . MET A 1 120 ? 7.895 -12.558 8.004 1.00 59.59 120 MET A N 1
ATOM 944 C CA . MET A 1 120 ? 8.902 -12.803 9.045 1.00 59.59 120 MET A CA 1
ATOM 945 C C . MET A 1 120 ? 10.145 -13.516 8.492 1.00 59.59 120 MET A C 1
ATOM 947 O O . MET A 1 120 ? 11.265 -13.227 8.899 1.00 59.59 120 MET A O 1
ATOM 951 N N . HIS A 1 121 ? 9.965 -14.439 7.548 1.00 57.00 121 HIS A N 1
ATOM 952 C CA . HIS A 1 121 ? 11.045 -15.176 6.899 1.00 57.00 121 HIS A CA 1
ATOM 953 C C . HIS A 1 121 ? 11.789 -14.305 5.879 1.00 57.00 121 HIS A C 1
ATOM 955 O O . HIS A 1 121 ? 13.008 -14.385 5.796 1.00 57.00 121 HIS A O 1
ATOM 961 N N . TRP A 1 122 ? 11.092 -13.428 5.155 1.00 54.75 122 TRP A N 1
ATOM 962 C CA . TRP A 1 122 ? 11.663 -12.426 4.254 1.00 54.75 122 TRP A CA 1
ATOM 963 C C . TRP A 1 122 ? 12.528 -11.433 5.034 1.00 54.75 122 TRP A C 1
ATOM 965 O O . TRP A 1 122 ? 13.662 -11.173 4.641 1.00 54.75 122 TRP A O 1
ATOM 975 N N . GLN A 1 123 ? 12.065 -10.969 6.202 1.00 53.12 123 GLN A N 1
ATOM 976 C CA . GLN A 1 123 ? 12.878 -10.131 7.095 1.00 53.12 123 GLN A CA 1
ATOM 977 C C . GLN A 1 123 ? 14.146 -10.833 7.608 1.00 53.12 123 GLN A C 1
ATOM 979 O O . GLN A 1 123 ? 15.142 -10.165 7.876 1.00 53.12 123 GLN A O 1
ATOM 984 N N . ILE A 1 124 ? 14.133 -12.163 7.744 1.00 47.16 124 ILE A N 1
ATOM 985 C CA . ILE A 1 124 ? 15.304 -12.948 8.168 1.00 47.16 124 ILE A CA 1
ATOM 986 C C . ILE A 1 124 ? 16.239 -13.249 6.985 1.00 47.16 124 ILE A C 1
ATOM 988 O O . ILE A 1 124 ? 17.451 -13.354 7.174 1.00 47.16 124 ILE A O 1
ATOM 992 N N . CYS A 1 125 ? 15.702 -13.390 5.770 1.00 41.44 125 CYS A N 1
ATOM 993 C CA . CYS A 1 125 ? 16.457 -13.882 4.621 1.00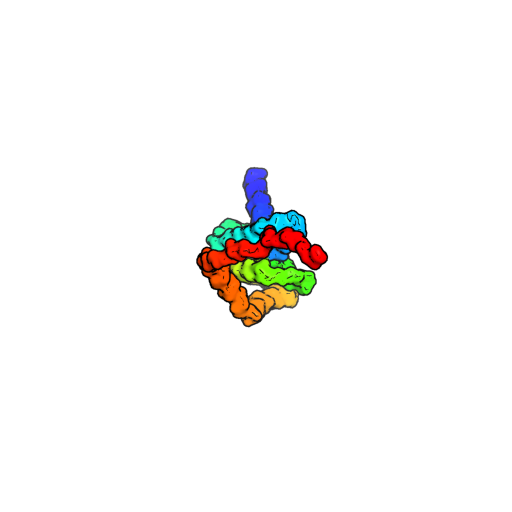 41.44 125 CYS A CA 1
ATOM 994 C C . CYS A 1 125 ? 17.242 -12.802 3.854 1.00 41.44 125 CYS A C 1
ATOM 996 O O . CYS A 1 125 ? 18.134 -13.170 3.092 1.00 41.44 125 CYS A O 1
ATOM 998 N N . GLU A 1 126 ? 17.020 -11.500 4.077 1.00 42.06 126 GLU A N 1
ATOM 999 C CA . GLU A 1 126 ? 17.881 -10.461 3.488 1.00 42.06 126 GLU A CA 1
ATOM 1000 C C . GLU A 1 126 ? 18.382 -9.407 4.491 1.00 42.06 126 GLU A C 1
ATOM 1002 O O . GLU A 1 126 ? 17.808 -8.326 4.622 1.00 42.06 126 GLU A O 1
ATOM 1007 N N . PRO A 1 127 ? 19.583 -9.607 5.063 1.00 45.53 127 PRO A N 1
ATOM 1008 C CA . PRO A 1 127 ? 20.442 -8.491 5.464 1.00 45.53 127 PRO A CA 1
ATOM 1009 C C . PRO A 1 127 ? 20.891 -7.600 4.276 1.00 45.53 127 PRO A C 1
ATOM 1011 O O . PRO A 1 127 ? 21.614 -6.629 4.486 1.00 45.53 127 PRO A O 1
ATOM 1014 N N . ALA A 1 128 ? 20.485 -7.898 3.032 1.00 43.75 128 ALA A N 1
ATOM 1015 C CA . ALA A 1 128 ? 20.926 -7.203 1.822 1.00 43.75 128 ALA A CA 1
ATOM 1016 C C . ALA A 1 128 ? 20.130 -5.924 1.475 1.00 43.75 128 ALA A C 1
ATOM 1018 O O . ALA A 1 128 ? 20.698 -5.022 0.859 1.00 43.75 128 ALA A O 1
ATOM 1019 N N . VAL A 1 129 ? 18.874 -5.760 1.920 1.00 46.53 129 VAL A N 1
ATOM 1020 C CA . VAL A 1 129 ? 18.082 -4.548 1.595 1.00 46.53 129 VAL A CA 1
ATOM 1021 C C . VAL A 1 129 ? 18.614 -3.301 2.321 1.00 46.53 129 VAL A C 1
ATOM 1023 O O . VAL A 1 129 ? 18.618 -2.206 1.760 1.00 46.53 129 VAL A O 1
ATOM 1026 N N . TYR A 1 130 ? 19.178 -3.461 3.525 1.00 43.47 130 TYR A N 1
ATOM 1027 C CA . TYR A 1 130 ? 19.782 -2.347 4.274 1.00 43.47 130 TYR A CA 1
ATOM 1028 C C . TYR A 1 130 ? 21.084 -1.820 3.635 1.00 43.47 130 TYR A C 1
ATOM 1030 O O . TYR A 1 130 ? 21.512 -0.695 3.897 1.00 43.47 130 TYR A O 1
ATOM 1038 N N . VAL A 1 131 ? 21.725 -2.609 2.763 1.00 43.62 131 VAL A N 1
ATOM 1039 C CA . VAL A 1 131 ? 22.976 -2.207 2.097 1.00 43.62 131 VAL A CA 1
ATOM 1040 C C . VAL A 1 131 ? 22.698 -1.293 0.899 1.00 43.62 131 VAL A C 1
ATOM 1042 O O . VAL A 1 131 ? 23.505 -0.409 0.606 1.00 43.62 131 VAL A O 1
ATOM 1045 N N . VAL A 1 132 ? 21.538 -1.424 0.247 1.00 40.22 132 VAL A N 1
ATOM 1046 C CA . VAL A 1 132 ? 21.214 -0.614 -0.938 1.00 40.22 132 VAL A CA 1
ATOM 1047 C C . VAL A 1 132 ? 20.873 0.831 -0.560 1.00 40.22 132 VAL A C 1
ATOM 1049 O O . VAL A 1 132 ? 21.331 1.740 -1.247 1.00 40.22 132 VAL A O 1
ATOM 1052 N N . GLU A 1 133 ? 20.196 1.087 0.569 1.00 41.16 133 GLU A N 1
ATOM 1053 C CA . GLU A 1 133 ? 19.931 2.467 1.033 1.00 41.16 133 GLU A CA 1
ATOM 1054 C C . GLU A 1 133 ? 21.207 3.257 1.353 1.00 41.16 133 GLU A C 1
ATOM 1056 O O . GLU A 1 133 ? 21.260 4.470 1.127 1.00 41.16 133 GLU A O 1
ATOM 1061 N N . SER A 1 134 ? 22.275 2.576 1.778 1.00 38.75 134 SER A N 1
ATOM 1062 C CA . SER A 1 134 ? 23.576 3.222 1.986 1.00 38.75 134 SER A CA 1
ATOM 1063 C C . SER A 1 134 ? 24.195 3.717 0.672 1.00 38.75 134 SER A C 1
ATOM 1065 O O . SER A 1 134 ? 24.861 4.749 0.674 1.00 38.75 134 SER A O 1
ATOM 1067 N N . ALA A 1 135 ? 23.935 3.046 -0.458 1.00 40.62 135 ALA A N 1
ATOM 1068 C CA . ALA A 1 135 ? 24.502 3.404 -1.760 1.00 40.62 135 ALA A CA 1
ATOM 1069 C C . ALA A 1 135 ? 23.735 4.527 -2.483 1.00 40.62 135 ALA A C 1
ATOM 1071 O O . ALA A 1 135 ? 24.341 5.291 -3.233 1.00 40.62 135 ALA A O 1
ATOM 1072 N N . ILE A 1 136 ? 22.425 4.666 -2.248 1.00 50.16 136 ILE A N 1
ATOM 1073 C CA . ILE A 1 136 ? 21.619 5.758 -2.835 1.00 50.16 136 ILE A CA 1
ATOM 1074 C C . ILE A 1 136 ? 21.725 7.045 -2.006 1.00 50.16 136 ILE A C 1
ATOM 1076 O O . ILE A 1 136 ? 21.659 8.139 -2.565 1.00 50.16 136 ILE A O 1
ATOM 1080 N N . SER A 1 137 ? 21.940 6.930 -0.687 1.00 44.38 137 SER A N 1
ATOM 1081 C CA . SER A 1 137 ? 22.167 8.085 0.193 1.00 44.38 137 SER A CA 1
ATOM 1082 C C . SER A 1 137 ? 23.612 8.601 0.160 1.00 44.38 137 SER A C 1
ATOM 1084 O O . SER A 1 137 ? 23.839 9.775 0.465 1.00 44.38 137 SER A O 1
ATOM 1086 N N . SER A 1 138 ? 24.597 7.778 -0.217 1.00 44.88 138 SER A N 1
ATOM 1087 C CA . SER A 1 138 ? 25.953 8.252 -0.497 1.00 44.88 138 SER A CA 1
ATOM 1088 C C . SER A 1 138 ? 26.017 8.761 -1.935 1.00 44.88 138 SER A C 1
ATOM 1090 O O . SER A 1 138 ? 26.432 8.045 -2.845 1.00 44.88 138 SER A O 1
ATOM 1092 N N . GLY A 1 139 ? 25.598 10.006 -2.157 1.00 48.75 139 GLY A N 1
ATOM 1093 C CA . GLY A 1 139 ? 25.927 10.710 -3.391 1.00 48.75 139 GLY A CA 1
ATOM 1094 C C . GLY A 1 139 ? 27.430 10.602 -3.639 1.00 48.75 139 GLY A C 1
ATOM 1095 O O . GLY A 1 139 ? 28.225 11.247 -2.954 1.00 48.75 139 GLY A O 1
ATOM 1096 N N . SER A 1 140 ? 27.832 9.757 -4.590 1.00 38.22 140 SER A N 1
ATOM 1097 C CA . SER A 1 140 ? 29.212 9.738 -5.045 1.00 38.22 140 SER A CA 1
ATOM 1098 C C . SER A 1 140 ? 29.416 11.035 -5.812 1.00 38.22 140 SER A C 1
ATOM 1100 O O . SER A 1 140 ? 28.942 11.209 -6.937 1.00 38.22 140 SER A O 1
ATOM 1102 N N . ALA A 1 141 ? 30.058 11.988 -5.143 1.00 43.56 141 ALA A N 1
ATOM 1103 C CA . ALA A 1 141 ? 30.694 13.112 -5.788 1.00 43.56 141 ALA A CA 1
ATOM 1104 C C . ALA A 1 141 ? 31.642 12.541 -6.846 1.00 43.56 141 ALA A C 1
ATOM 1106 O O . ALA A 1 141 ? 32.679 11.967 -6.519 1.00 43.56 141 ALA A O 1
ATOM 1107 N N . GLY A 1 142 ? 31.269 12.676 -8.118 1.00 40.16 142 GLY A N 1
ATOM 1108 C CA . GLY A 1 142 ? 32.180 12.460 -9.228 1.00 40.16 142 GLY A CA 1
ATOM 1109 C C . GLY A 1 142 ? 33.293 13.499 -9.155 1.00 40.16 142 GLY A C 1
ATOM 1110 O O . GLY A 1 142 ? 33.183 14.577 -9.731 1.00 40.16 142 GLY A O 1
ATOM 1111 N N . THR A 1 143 ? 34.358 13.195 -8.417 1.00 37.12 143 THR A N 1
ATOM 1112 C CA . THR A 1 143 ? 35.627 13.906 -8.528 1.00 37.12 143 THR A CA 1
ATOM 1113 C C . THR A 1 143 ? 36.384 13.341 -9.723 1.00 37.12 143 THR A C 1
ATOM 1115 O O . THR A 1 143 ? 36.874 12.219 -9.682 1.00 37.12 143 THR A O 1
ATOM 1118 N N . SER A 1 144 ? 36.427 14.148 -10.779 1.00 46.34 144 SER A N 1
ATOM 1119 C CA . SER A 1 144 ? 37.586 14.428 -11.633 1.00 46.34 144 SER A CA 1
ATOM 1120 C C . SER A 1 144 ? 38.521 13.273 -12.023 1.00 46.34 144 SER A C 1
ATOM 1122 O O . SER A 1 144 ? 39.327 12.814 -11.220 1.00 46.34 144 SER A O 1
ATOM 1124 N N . SER A 1 145 ? 38.625 13.016 -13.328 1.00 41.41 145 SER A N 1
ATOM 1125 C CA . SER A 1 145 ? 39.938 12.774 -13.935 1.00 41.41 145 SER A CA 1
ATOM 1126 C C . SER A 1 145 ? 40.031 13.463 -15.296 1.00 41.41 145 SER A C 1
ATOM 1128 O O . SER A 1 145 ? 39.385 13.058 -16.262 1.00 41.41 145 SER A O 1
ATOM 1130 N N . LEU A 1 146 ? 40.853 14.519 -15.341 1.00 42.28 146 LEU A N 1
ATOM 1131 C CA . LEU A 1 146 ? 41.550 14.963 -16.546 1.00 42.28 146 LEU A CA 1
ATOM 1132 C C . LEU A 1 146 ? 42.191 13.751 -17.240 1.00 42.28 146 LEU A C 1
ATOM 1134 O O . LEU A 1 146 ? 42.771 12.901 -16.567 1.00 42.28 146 LEU A O 1
ATOM 1138 N N . GLY A 1 147 ? 42.149 13.722 -18.571 1.00 37.41 147 GLY A N 1
ATOM 1139 C CA . GLY A 1 147 ? 42.898 12.744 -19.359 1.00 37.41 147 GLY A CA 1
ATOM 1140 C C . GLY A 1 147 ? 42.335 12.527 -20.757 1.00 37.41 147 GLY A C 1
ATOM 1141 O O . GLY A 1 147 ? 42.058 11.395 -21.130 1.00 37.41 147 GLY A O 1
ATOM 1142 N N . ALA A 1 148 ? 42.135 13.598 -21.526 1.00 41.22 148 ALA A N 1
ATOM 1143 C CA . ALA A 1 148 ? 41.906 13.500 -22.966 1.00 41.22 148 ALA A CA 1
ATOM 1144 C C . ALA A 1 148 ? 43.058 14.213 -23.678 1.00 41.22 148 ALA A C 1
ATOM 1146 O O . ALA A 1 148 ? 42.932 15.347 -24.131 1.00 41.22 148 ALA A O 1
ATOM 1147 N N . GLU A 1 149 ? 44.209 13.547 -23.709 1.00 46.00 149 GLU A N 1
ATOM 1148 C CA . GLU A 1 149 ? 45.349 13.934 -24.533 1.00 46.00 149 GLU A CA 1
ATOM 1149 C C . GLU A 1 149 ? 45.310 13.094 -25.812 1.00 46.00 149 GLU A C 1
ATOM 1151 O O . GLU A 1 149 ? 45.760 11.955 -25.880 1.00 46.00 149 GLU A O 1
ATOM 1156 N N . ASN A 1 150 ? 44.636 13.666 -26.801 1.00 38.16 150 ASN A N 1
ATOM 1157 C CA . ASN A 1 150 ? 44.834 13.574 -28.244 1.00 38.16 150 ASN A CA 1
ATOM 1158 C C .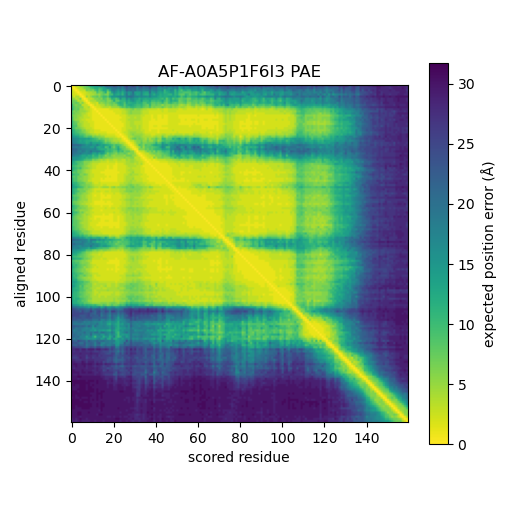 ASN A 1 150 ? 45.923 12.591 -28.719 1.00 38.16 150 ASN A C 1
ATOM 1160 O O . ASN A 1 150 ? 47.115 12.868 -28.608 1.00 38.16 150 ASN A O 1
ATOM 1164 N N . THR A 1 151 ? 45.537 11.516 -29.406 1.00 40.69 151 THR A N 1
ATOM 1165 C CA . THR A 1 151 ? 46.409 10.868 -30.399 1.00 40.69 151 THR A CA 1
ATOM 1166 C C . THR A 1 151 ? 45.552 10.248 -31.494 1.00 40.69 151 THR A C 1
ATOM 1168 O O . THR A 1 151 ? 45.044 9.144 -31.342 1.00 40.69 151 THR A O 1
ATOM 1171 N N . ALA A 1 152 ? 45.402 10.958 -32.611 1.00 35.38 152 ALA A N 1
ATOM 1172 C CA . ALA A 1 152 ? 45.177 10.331 -33.908 1.00 35.38 152 ALA A CA 1
ATOM 1173 C C . ALA A 1 152 ? 45.534 11.301 -35.044 1.00 35.38 152 ALA A C 1
ATOM 1175 O O . ALA A 1 152 ? 44.922 12.353 -35.194 1.00 35.38 152 ALA A O 1
ATOM 1176 N N . ALA A 1 153 ? 46.494 10.852 -35.855 1.00 37.88 153 ALA A N 1
ATOM 1177 C CA . ALA A 1 153 ? 46.657 11.135 -37.278 1.00 37.88 153 ALA A CA 1
ATOM 1178 C C . ALA A 1 153 ? 47.090 12.547 -37.709 1.00 37.88 153 ALA A C 1
ATOM 1180 O O . ALA A 1 153 ? 46.245 13.361 -38.046 1.00 37.88 153 ALA A O 1
ATOM 1181 N N . ILE A 1 154 ? 48.408 12.745 -37.875 1.00 39.44 154 ILE A N 1
ATOM 1182 C CA . ILE A 1 154 ? 49.001 13.218 -39.145 1.00 39.44 154 ILE A CA 1
ATOM 1183 C C . ILE A 1 154 ? 50.393 12.581 -39.299 1.00 39.44 154 ILE A C 1
ATOM 1185 O O . ILE A 1 154 ? 51.298 12.895 -38.533 1.00 39.44 154 ILE A O 1
ATOM 1189 N N . ALA A 1 155 ? 50.572 11.727 -40.306 1.00 44.41 155 ALA A N 1
ATOM 1190 C CA . ALA A 1 155 ? 51.816 11.633 -41.071 1.00 44.41 155 ALA A CA 1
ATOM 1191 C C . ALA A 1 155 ? 51.504 10.939 -42.399 1.00 44.41 155 ALA A C 1
ATOM 1193 O O . ALA A 1 155 ? 51.298 9.730 -42.482 1.00 44.41 155 ALA A O 1
ATOM 1194 N N . ASP A 1 156 ? 51.389 11.792 -43.400 1.00 39.72 156 ASP A N 1
ATOM 1195 C CA . ASP A 1 156 ? 51.236 11.505 -44.808 1.00 39.72 156 ASP A CA 1
ATOM 1196 C C . ASP A 1 156 ? 52.594 11.076 -45.405 1.00 39.72 156 ASP A C 1
ATOM 1198 O O . ASP A 1 156 ? 53.619 11.701 -45.132 1.00 39.72 156 ASP A O 1
ATOM 1202 N N . SER A 1 157 ? 52.535 10.065 -46.276 1.00 40.62 157 SER A N 1
ATOM 1203 C CA . SER A 1 157 ? 53.372 9.882 -47.475 1.00 40.62 157 SER A CA 1
ATOM 1204 C C . SER A 1 157 ? 54.795 9.260 -47.413 1.00 40.62 157 SER A C 1
ATOM 1206 O O . SER A 1 157 ? 55.422 9.181 -46.359 1.00 40.62 157 SER A O 1
ATOM 1208 N N . PRO A 1 158 ? 55.257 8.686 -48.555 1.00 47.22 158 PRO A N 1
ATOM 1209 C CA . PRO A 1 158 ? 55.888 7.363 -48.633 1.00 47.22 158 PRO A CA 1
ATOM 1210 C C . PRO A 1 158 ? 57.399 7.406 -48.922 1.00 47.22 158 PRO A C 1
ATOM 1212 O O . PRO A 1 158 ? 57.949 8.447 -49.269 1.00 47.22 158 PRO A O 1
ATOM 1215 N N . LEU A 1 159 ? 58.053 6.239 -48.885 1.00 41.88 159 LEU A N 1
ATOM 1216 C CA . LEU A 1 159 ? 59.334 6.024 -49.563 1.00 41.88 159 LEU A CA 1
ATOM 1217 C C . LEU A 1 159 ? 59.264 4.777 -50.457 1.00 41.88 159 LEU A C 1
ATOM 1219 O O . LEU A 1 159 ? 59.313 3.644 -49.977 1.00 41.88 159 LEU A O 1
ATOM 1223 N N . VAL A 1 160 ? 59.142 5.034 -51.762 1.00 41.19 160 VAL A N 1
ATOM 1224 C CA . VAL A 1 160 ? 60.006 4.439 -52.793 1.00 41.19 160 VAL A CA 1
ATOM 1225 C C . VAL A 1 160 ? 60.966 5.540 -53.214 1.00 41.19 160 VAL A C 1
ATOM 1227 O O . VAL A 1 160 ? 60.473 6.680 -53.374 1.00 41.19 160 VAL A O 1
#

Organism: Asparagus officinalis (NCBI:txid4686)

Nearest PDB structures (foldseek):
  1i5n-assembly3_C  TM=3.310E-01  e=7.439E-01  Salmonella enterica subsp. enterica serovar Typhimurium
  2lp4-assembly1_A  TM=3.247E-01  e=9.615E-01  Escherichia coli K-12
  3qwr-assembly1_B  TM=2.522E-01  e=6.420E+00  Homo sapiens

Sequence (160 aa):
MLSFYDSSHRDRAQVEQLVQYIVEDAPADAESKRAFKFPFIACEIFTCEIDVILKTLVEDEELMDLLFSFLEPNHTHNSLLSGYFSKVVVCLMLRKTASLMKYVQGGIDDGGVATVRAIMHWQICEPAVYVVESAISSGSAGTSSLGAENTAAIADSPLV

InterPro domains:
  IPR007587 SIT4 phosphatase-associated protein family [PTHR12634] (10-105)

Secondary structure (DSSP, 8-state):
-HHHHHHHHHHHHHHHHHHHHHHSPPPTTS-HHHHHHHHHHHHHHHHTT-HHHHHHHHH-HHHHHHHHHTTSTT----HHHHHHHHHHHHHHHHHSHHHHHHHHHHT-STHHHHHHHHHHHHHHH-TTHHHHHHHHHS----------------------

Radius of gyration: 23.85 Å; Cα contacts (8 Å, |Δi|>4): 95; chains: 1; bounding box: 85×37×67 Å